Protein AF-A0A1K1UGL9-F1 (afdb_monomer)

InterPro domains:
  IPR016924 Uncharacterised conserved protein UCP029543 [PIRSF029543] (8-131)
  IPR046735 Protein of unknown function DUF6627, PA2779-like [NF033919] (8-128)
  IPR046735 Protein of unknown function DUF6627, PA2779-like [PF20332] (16-130)

Organism: NCBI:txid1122209

Nearest PDB structures (foldseek):
  1gjt-assembly1_A  TM=5.176E-01  e=2.051E+00  Streptococcus sp. 'group G'

Structure (mmCIF, N/CA/C/O backbone):
data_AF-A0A1K1UGL9-F1
#
_entry.id   AF-A0A1K1UGL9-F1
#
loop_
_atom_site.group_PDB
_atom_site.id
_atom_site.type_symbol
_atom_site.label_atom_id
_atom_site.label_alt_id
_atom_site.label_comp_id
_atom_site.label_asym_id
_atom_site.label_entity_id
_atom_site.label_seq_id
_atom_site.pdbx_PDB_ins_code
_atom_site.Cartn_x
_atom_site.Cartn_y
_atom_site.Cartn_z
_atom_site.occupancy
_atom_site.B_iso_or_equiv
_atom_site.auth_seq_id
_atom_site.auth_comp_id
_atom_site.auth_asym_id
_atom_site.auth_atom_id
_atom_site.pdbx_PDB_model_num
ATOM 1 N N . MET A 1 1 ? 20.682 31.013 65.234 1.00 59.19 1 MET A N 1
ATOM 2 C CA . MET A 1 1 ? 19.628 30.012 65.539 1.00 59.19 1 MET A CA 1
ATOM 3 C C . MET A 1 1 ? 18.196 30.450 65.206 1.00 59.19 1 MET A C 1
ATOM 5 O O . MET A 1 1 ? 17.458 29.628 64.687 1.00 59.19 1 MET A O 1
ATOM 9 N N . LYS A 1 2 ? 17.782 31.711 65.427 1.00 56.25 2 LYS A N 1
ATOM 10 C CA . LYS A 1 2 ? 16.382 32.159 65.211 1.00 56.25 2 LYS A CA 1
ATOM 11 C C . LYS A 1 2 ? 15.876 32.061 63.754 1.00 56.25 2 LYS A C 1
ATOM 13 O O . LYS A 1 2 ? 14.703 31.778 63.540 1.00 56.25 2 LYS A O 1
ATOM 18 N N . PHE A 1 3 ? 16.750 32.241 62.758 1.00 62.00 3 PHE A N 1
ATOM 19 C CA . PHE A 1 3 ? 16.395 32.107 61.334 1.00 62.00 3 PHE A CA 1
ATOM 20 C C . PHE A 1 3 ? 16.164 30.653 60.900 1.00 62.00 3 PHE A C 1
ATOM 22 O O . PHE A 1 3 ? 15.214 30.394 60.172 1.00 62.00 3 PHE A O 1
ATOM 29 N N . PHE A 1 4 ? 16.957 29.709 61.417 1.00 71.25 4 PHE A N 1
ATOM 30 C CA . PHE A 1 4 ? 16.815 28.277 61.122 1.00 71.25 4 PHE A CA 1
ATOM 31 C C . PHE A 1 4 ? 15.512 27.699 61.699 1.00 71.25 4 PHE A C 1
ATOM 33 O O . PHE A 1 4 ? 14.856 26.864 61.088 1.00 71.25 4 PHE A O 1
ATOM 40 N N . PHE A 1 5 ? 15.091 28.205 62.863 1.00 71.75 5 PHE A N 1
ATOM 41 C CA . PHE A 1 5 ? 13.820 27.827 63.480 1.00 71.75 5 PHE A CA 1
ATOM 42 C C . PHE A 1 5 ? 12.607 28.356 62.693 1.00 71.75 5 PHE A C 1
ATOM 44 O O . PHE A 1 5 ? 11.612 27.652 62.545 1.00 71.75 5 PHE A O 1
ATOM 51 N N . LYS A 1 6 ? 12.701 29.567 62.117 1.00 72.38 6 LYS A N 1
ATOM 52 C CA . LYS A 1 6 ? 11.641 30.140 61.265 1.00 72.38 6 LYS A CA 1
ATOM 53 C C . LYS A 1 6 ? 11.495 29.416 59.924 1.00 72.38 6 LYS A C 1
ATOM 55 O O . LYS A 1 6 ? 10.369 29.228 59.477 1.00 72.38 6 LYS A O 1
ATOM 60 N N . THR A 1 7 ? 12.595 28.991 59.299 1.00 79.25 7 THR A N 1
ATOM 61 C CA . THR A 1 7 ? 12.538 28.222 58.042 1.00 79.25 7 THR A CA 1
ATOM 62 C C . THR A 1 7 ? 11.991 26.814 58.268 1.00 79.25 7 THR A C 1
ATOM 64 O O . THR A 1 7 ? 11.177 26.351 57.476 1.00 79.25 7 THR A O 1
ATOM 67 N N . LEU A 1 8 ? 12.353 26.169 59.384 1.00 77.56 8 LEU A N 1
ATOM 68 C CA . LEU A 1 8 ? 11.810 24.861 59.762 1.00 77.56 8 LEU A CA 1
ATOM 69 C C . LEU A 1 8 ? 10.297 24.923 60.036 1.00 77.56 8 LEU A C 1
ATOM 71 O O . LEU A 1 8 ? 9.553 24.065 59.568 1.00 77.56 8 LEU A O 1
ATOM 75 N N . ALA A 1 9 ? 9.827 25.968 60.725 1.00 77.81 9 ALA A N 1
ATOM 76 C CA . ALA A 1 9 ? 8.401 26.171 60.982 1.00 77.81 9 ALA A CA 1
ATOM 77 C C . ALA A 1 9 ? 7.597 26.432 59.693 1.00 77.81 9 ALA A C 1
ATOM 79 O O . ALA A 1 9 ? 6.480 25.940 59.553 1.00 77.81 9 ALA A O 1
ATOM 80 N N . PHE A 1 10 ? 8.170 27.161 58.729 1.00 79.94 10 PHE A N 1
ATOM 81 C CA . PHE A 1 10 ? 7.515 27.435 57.447 1.00 79.94 10 PHE A CA 1
ATOM 82 C C . PHE A 1 10 ? 7.375 26.173 56.578 1.00 79.94 10 PHE A C 1
ATOM 84 O O . PHE A 1 10 ? 6.322 25.944 55.986 1.00 79.94 10 PHE A O 1
ATOM 91 N N . VAL A 1 11 ? 8.398 25.311 56.557 1.00 80.50 11 VAL A N 1
ATOM 92 C CA . VAL A 1 11 ? 8.341 24.013 55.858 1.00 80.50 11 VAL A CA 1
ATOM 93 C C . VAL A 1 11 ? 7.306 23.082 56.499 1.00 80.50 11 VAL A C 1
ATOM 95 O O . VAL A 1 11 ? 6.548 22.431 55.784 1.00 80.50 11 VAL A O 1
ATOM 98 N N . LEU A 1 12 ? 7.214 23.066 57.834 1.00 76.56 12 LEU A N 1
ATOM 99 C CA . LEU A 1 12 ? 6.255 22.226 58.560 1.00 76.56 12 LEU A CA 1
ATOM 100 C C . LEU A 1 12 ? 4.791 22.621 58.285 1.00 76.56 12 LEU A C 1
ATOM 102 O O . LEU A 1 12 ? 3.931 21.753 58.174 1.00 76.56 12 LEU A O 1
ATOM 106 N N . ILE A 1 13 ? 4.511 23.917 58.128 1.00 78.00 13 ILE A N 1
ATOM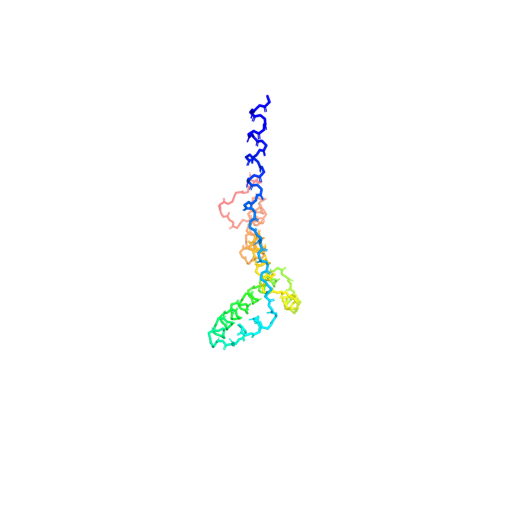 107 C CA . ILE A 1 13 ? 3.166 24.424 57.804 1.00 78.00 13 ILE A CA 1
ATOM 108 C C . ILE A 1 13 ? 2.783 24.114 56.348 1.00 78.00 13 ILE A C 1
ATOM 110 O O . ILE A 1 13 ? 1.627 23.798 56.076 1.00 78.00 13 ILE A O 1
ATOM 114 N N . SER A 1 14 ? 3.750 24.134 55.424 1.00 72.69 14 SER A N 1
ATOM 115 C CA . SER A 1 14 ? 3.531 23.785 54.011 1.00 72.69 14 SER A CA 1
ATOM 116 C C . SER A 1 14 ? 3.116 22.317 53.824 1.00 72.69 14 SER A C 1
ATOM 118 O O . SER A 1 14 ? 2.248 22.011 53.008 1.00 72.69 14 SER A O 1
ATOM 120 N N . LEU A 1 15 ? 3.657 21.405 54.642 1.00 69.88 15 LEU A N 1
ATOM 121 C CA . LEU A 1 15 ? 3.281 19.985 54.609 1.00 69.88 15 LEU A CA 1
ATOM 122 C C . LEU A 1 15 ? 1.844 19.713 55.089 1.00 69.88 15 LEU A C 1
ATOM 124 O O . LEU A 1 15 ? 1.281 18.678 54.742 1.00 69.88 15 LEU A O 1
ATOM 128 N N . LEU A 1 16 ? 1.230 20.627 55.850 1.00 68.44 16 LEU A N 1
ATOM 129 C CA . LEU A 1 16 ? -0.129 20.449 56.375 1.00 68.44 16 LEU A CA 1
ATOM 130 C C . LEU A 1 16 ? -1.232 20.764 55.343 1.00 68.44 16 LEU A C 1
ATOM 132 O O . LEU A 1 16 ? -2.407 20.538 55.617 1.00 68.44 16 LEU A O 1
ATOM 136 N N . MET A 1 17 ? -0.866 21.292 54.169 1.00 68.06 17 MET A N 1
ATOM 137 C CA . MET A 1 17 ? -1.791 21.660 53.086 1.00 68.06 17 MET A CA 1
ATOM 138 C C . MET A 1 17 ? -1.953 20.560 52.0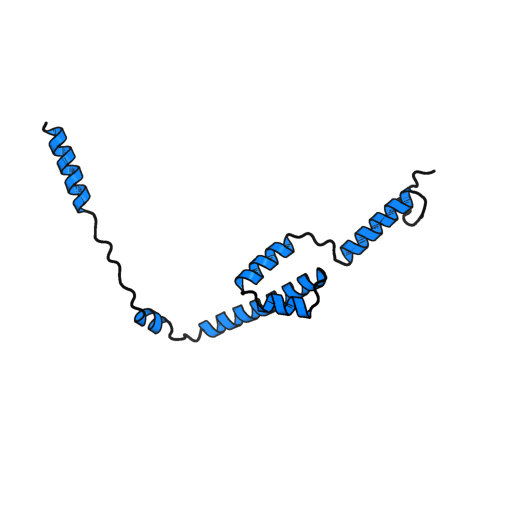21 1.00 68.06 17 MET A C 1
ATOM 140 O O . MET A 1 17 ? -2.556 20.797 50.973 1.00 68.06 17 MET A O 1
ATOM 144 N N . LEU A 1 18 ? -1.438 19.347 52.256 1.00 66.56 18 LEU A N 1
ATOM 145 C CA . LEU A 1 18 ? -1.727 18.206 51.388 1.00 66.56 18 LEU A CA 1
ATOM 146 C C . LEU A 1 18 ? -3.137 17.689 51.702 1.00 66.56 18 LEU A C 1
ATOM 148 O O . LEU A 1 18 ? -3.364 16.979 52.678 1.00 66.56 18 LEU A O 1
ATOM 152 N N . SER A 1 19 ? -4.096 18.078 50.864 1.00 62.97 19 SER A N 1
ATOM 153 C CA . SER A 1 19 ? -5.461 17.546 50.907 1.00 62.97 19 SER A CA 1
ATOM 154 C C . SER A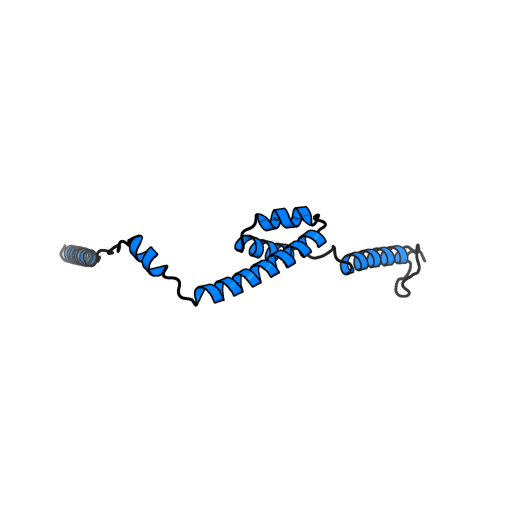 1 19 ? -5.457 16.048 50.565 1.00 62.97 19 SER A C 1
ATOM 156 O O . SER A 1 19 ? -4.717 15.643 49.664 1.00 62.97 19 SER A O 1
ATOM 158 N N . PRO A 1 20 ? -6.278 15.207 51.222 1.00 65.44 20 PRO A N 1
ATOM 159 C CA . PRO A 1 20 ? -6.405 13.810 50.828 1.00 65.44 20 PRO A CA 1
ATOM 160 C C . PRO A 1 20 ? -7.043 13.730 49.435 1.00 65.44 20 PRO A C 1
ATOM 162 O O . PRO A 1 20 ? -8.154 14.221 49.229 1.00 65.44 20 PRO A O 1
ATOM 165 N N . LEU A 1 21 ? -6.357 13.097 48.476 1.00 56.34 21 LEU A N 1
ATOM 166 C CA . LEU A 1 21 ? -6.994 12.650 47.238 1.00 56.34 21 LEU A CA 1
ATOM 167 C C . LEU A 1 21 ? -8.057 11.614 47.613 1.00 56.34 21 LEU A C 1
ATOM 169 O O . LEU A 1 21 ? -7.743 10.476 47.958 1.00 56.34 21 LEU A O 1
ATOM 173 N N . GLN A 1 22 ? -9.322 12.019 47.572 1.00 53.41 22 GLN A N 1
ATOM 174 C CA . GLN A 1 22 ? -10.444 11.102 47.710 1.00 53.41 22 GLN A CA 1
ATOM 175 C C . GLN A 1 22 ? -10.536 10.285 46.420 1.00 53.41 22 GLN A C 1
ATOM 177 O O . GLN A 1 22 ? -11.028 10.763 45.400 1.00 53.41 22 GLN A O 1
ATOM 182 N N . ALA A 1 23 ? -10.036 9.051 46.455 1.00 49.81 23 ALA A N 1
ATOM 183 C CA . ALA A 1 23 ? -10.337 8.067 45.429 1.00 49.81 23 ALA A CA 1
ATOM 184 C C . ALA A 1 23 ? -11.816 7.693 45.574 1.00 49.81 23 ALA A C 1
ATOM 186 O O . ALA A 1 23 ? -12.193 6.906 46.443 1.00 49.81 23 ALA A O 1
ATOM 187 N N . THR A 1 24 ? -12.668 8.321 44.766 1.00 56.62 24 THR A N 1
ATOM 188 C CA . THR A 1 24 ? -14.062 7.900 44.651 1.00 56.62 24 THR A CA 1
ATOM 189 C C . THR A 1 24 ? -14.063 6.483 44.081 1.00 56.62 24 THR A C 1
ATOM 191 O O . THR A 1 24 ? -13.441 6.218 43.050 1.00 56.62 24 THR A O 1
ATOM 194 N N . MET A 1 25 ? -14.698 5.542 44.776 1.00 61.84 25 MET A N 1
ATOM 195 C CA . MET A 1 25 ? -14.906 4.206 44.233 1.00 61.84 25 MET A CA 1
ATOM 196 C C . MET A 1 25 ? -16.072 4.287 43.256 1.00 61.84 25 MET A C 1
ATOM 198 O O . MET A 1 25 ? -17.221 4.405 43.670 1.00 61.84 25 MET A O 1
ATOM 202 N N . ILE A 1 26 ? -15.773 4.231 41.960 1.00 58.72 26 ILE A N 1
ATOM 203 C CA . ILE A 1 26 ? -16.789 3.933 40.953 1.00 58.72 26 ILE A CA 1
ATOM 204 C C . ILE A 1 26 ? -17.217 2.482 41.176 1.00 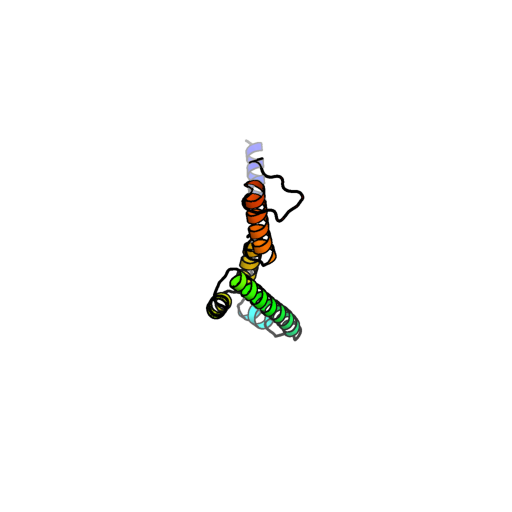58.72 26 ILE A C 1
ATOM 206 O O . ILE A 1 26 ? -16.442 1.544 40.985 1.00 58.72 26 ILE A O 1
ATOM 210 N N . SER A 1 27 ? -18.448 2.304 41.654 1.00 57.56 27 SER A N 1
ATOM 211 C CA . SER A 1 27 ? -19.064 0.985 41.741 1.00 57.56 27 SER A CA 1
ATOM 212 C C . SER A 1 27 ? -19.382 0.507 40.324 1.00 57.56 27 SER A C 1
ATOM 214 O O . SER A 1 27 ? -19.927 1.270 39.526 1.00 57.56 27 SER A O 1
ATOM 216 N N . ASN A 1 28 ? -19.118 -0.767 40.011 1.00 62.38 28 ASN A N 1
ATOM 217 C CA . ASN A 1 28 ? -19.546 -1.392 38.748 1.00 62.38 28 ASN A CA 1
ATOM 218 C C . ASN A 1 28 ? -21.054 -1.204 38.478 1.00 62.38 28 ASN A C 1
ATOM 220 O O . ASN A 1 28 ? -21.486 -1.228 37.330 1.00 62.38 28 ASN A O 1
ATOM 224 N N . GLN A 1 29 ? -21.851 -0.968 39.527 1.00 60.12 29 GLN A N 1
ATOM 225 C CA . GLN A 1 29 ? -23.280 -0.678 39.411 1.00 60.12 29 GLN A CA 1
ATOM 226 C C . GLN A 1 29 ? -23.566 0.663 38.716 1.00 60.12 29 GLN A C 1
ATOM 228 O O . GLN A 1 29 ? -24.501 0.742 37.928 1.00 60.12 29 GLN A O 1
ATOM 233 N N . GLN A 1 30 ? -22.722 1.681 38.919 1.00 57.22 30 GLN A N 1
ATOM 234 C CA . GLN A 1 30 ? -22.857 2.980 38.246 1.00 57.22 30 GLN A CA 1
ATOM 235 C C . GLN A 1 30 ? -22.428 2.909 36.773 1.00 57.22 30 GLN A C 1
ATOM 237 O O . GLN A 1 30 ? -22.967 3.636 35.942 1.00 57.22 30 GLN A O 1
ATOM 242 N N . LEU A 1 31 ? -21.516 1.989 36.425 1.00 56.00 31 LEU A N 1
ATOM 243 C CA . LEU A 1 31 ? -21.203 1.681 35.025 1.00 56.00 31 LEU A CA 1
ATOM 244 C C . LEU A 1 31 ? -22.401 1.040 34.308 1.00 56.00 31 LEU A C 1
ATOM 246 O O . LEU A 1 31 ? -22.645 1.340 33.143 1.00 56.00 31 LEU A O 1
ATOM 250 N N . LEU A 1 32 ? -23.156 0.185 35.004 1.00 56.22 32 LEU A N 1
ATOM 251 C CA . LEU A 1 32 ? -24.315 -0.514 34.445 1.00 56.22 32 LEU A CA 1
ATOM 252 C C . LEU A 1 32 ? -25.515 0.419 34.207 1.00 56.22 32 LEU A C 1
ATOM 254 O O . LEU A 1 32 ? -26.236 0.252 33.227 1.00 56.22 32 LEU A O 1
ATOM 258 N N . GLU A 1 33 ? -25.716 1.435 35.049 1.00 55.34 33 GLU A N 1
ATOM 259 C CA . GLU A 1 33 ? -26.781 2.437 34.850 1.00 55.34 33 GLU A CA 1
ATOM 260 C C . GLU A 1 33 ? -26.469 3.418 33.705 1.00 55.34 33 GLU A C 1
ATOM 262 O O . GLU A 1 33 ? -27.381 3.891 33.027 1.00 55.34 33 GLU A O 1
ATOM 267 N N . GLN A 1 34 ? -25.190 3.650 33.389 1.00 53.56 34 GLN A N 1
ATOM 268 C CA . GLN A 1 34 ? -24.783 4.368 32.171 1.00 53.56 34 GLN A CA 1
ATOM 269 C C . GLN A 1 34 ? -24.923 3.538 30.883 1.00 53.56 34 GLN A C 1
ATOM 271 O O . GLN A 1 34 ? -24.797 4.090 29.789 1.00 53.56 34 GLN A O 1
ATOM 276 N N . GLN A 1 35 ? -25.218 2.238 30.987 1.00 51.75 35 GLN A N 1
ATOM 277 C CA . GLN A 1 35 ? -25.498 1.361 29.847 1.00 51.75 35 GLN A CA 1
ATOM 278 C C . GLN A 1 35 ? -26.983 1.312 29.469 1.00 51.75 35 GLN A C 1
ATOM 280 O O . GLN A 1 35 ? -27.367 0.471 28.657 1.00 51.75 35 GLN A O 1
ATOM 285 N N . GLN A 1 36 ? -27.834 2.203 29.996 1.00 49.28 36 GLN A N 1
ATOM 286 C CA . GLN A 1 36 ? -29.182 2.346 29.453 1.00 49.28 36 GLN A CA 1
ATOM 287 C C . GLN A 1 36 ? -29.069 2.802 27.980 1.00 49.28 36 GLN A C 1
ATOM 289 O O . GLN A 1 36 ? -28.581 3.907 27.714 1.00 49.28 36 GLN A O 1
ATOM 294 N N . PRO A 1 37 ? -29.476 1.966 27.004 1.00 49.06 37 PRO A N 1
ATOM 295 C CA . PRO A 1 37 ? -29.235 2.211 25.592 1.00 49.06 37 PRO A CA 1
ATOM 296 C C . PRO A 1 37 ? -30.115 3.370 25.138 1.00 49.06 37 PRO A C 1
ATOM 298 O O . PRO A 1 37 ? -31.292 3.227 24.811 1.00 49.06 37 PRO A O 1
ATOM 301 N N . SER A 1 38 ? -29.530 4.559 25.125 1.00 47.12 38 SER A N 1
ATOM 302 C CA . SER A 1 38 ? -30.106 5.698 24.437 1.00 47.12 38 SER A CA 1
ATOM 303 C C . SER A 1 38 ? -30.138 5.351 22.948 1.00 47.12 38 SER A C 1
ATOM 305 O O . SER A 1 38 ? -29.086 5.131 22.355 1.00 47.12 38 SER A O 1
ATOM 307 N N . ASN A 1 39 ? -31.323 5.347 22.328 1.00 52.56 39 ASN A N 1
ATOM 308 C CA . ASN A 1 39 ? -31.585 5.123 20.889 1.00 52.56 39 ASN A CA 1
ATOM 309 C C . ASN A 1 39 ? -30.697 5.928 19.900 1.00 52.56 39 ASN A C 1
ATOM 311 O O . ASN A 1 39 ? -30.801 5.755 18.690 1.00 52.56 39 ASN A O 1
ATOM 315 N N . LYS A 1 40 ? -29.809 6.806 20.383 1.00 49.06 40 LYS A N 1
ATOM 316 C CA . LYS A 1 40 ? -28.760 7.473 19.602 1.00 49.06 40 LYS A CA 1
ATOM 317 C C . LYS A 1 40 ? -27.537 6.586 19.331 1.00 49.06 40 LYS A C 1
ATOM 319 O O . LYS A 1 40 ? -26.893 6.785 18.308 1.00 49.06 40 LYS A O 1
ATOM 324 N N . GLN A 1 41 ? -27.229 5.593 20.172 1.00 49.28 41 GLN A N 1
ATOM 325 C CA . GLN A 1 41 ? -26.067 4.715 19.960 1.00 49.28 41 GLN A CA 1
ATOM 326 C C . GLN A 1 41 ? -26.218 3.847 18.702 1.00 49.28 41 GLN A C 1
ATOM 328 O O . GLN A 1 41 ? -25.229 3.615 18.012 1.00 49.28 41 GLN A O 1
ATOM 333 N N . SER A 1 42 ? -27.441 3.411 18.377 1.00 49.38 42 SER A N 1
ATOM 334 C CA . SER A 1 42 ? -27.740 2.547 17.224 1.00 49.38 42 SER A CA 1
ATOM 335 C C . SER A 1 42 ? -27.479 3.229 15.879 1.00 49.38 42 SER A C 1
ATOM 337 O O . SER A 1 42 ? -27.035 2.579 14.939 1.00 49.38 42 SER A O 1
ATOM 339 N N . ALA A 1 43 ? -27.694 4.546 15.787 1.00 51.72 43 ALA A N 1
ATOM 340 C CA . ALA A 1 43 ? -27.388 5.304 14.574 1.00 51.72 43 ALA A CA 1
ATOM 341 C C . ALA A 1 43 ? -25.871 5.466 14.370 1.00 51.72 43 ALA A C 1
ATOM 343 O O . ALA A 1 43 ? -25.387 5.296 13.253 1.00 51.72 43 ALA A O 1
ATOM 344 N N . LEU A 1 44 ? -25.112 5.720 15.447 1.00 50.53 44 LEU A N 1
ATOM 345 C CA . LEU A 1 44 ? -23.651 5.812 15.364 1.00 50.53 44 LEU A CA 1
ATOM 346 C C . LEU A 1 44 ? -23.005 4.445 15.085 1.00 50.53 44 LEU A C 1
ATOM 348 O O . LEU A 1 44 ? -22.134 4.353 14.226 1.00 50.53 44 LEU A O 1
ATOM 352 N N . THR A 1 45 ? -23.466 3.369 15.731 1.00 51.88 45 THR A N 1
ATOM 353 C CA . THR A 1 45 ? -22.956 2.010 15.455 1.00 51.88 45 THR A CA 1
ATOM 354 C C . THR A 1 45 ? -23.296 1.531 14.046 1.00 51.88 45 THR A C 1
ATOM 356 O O . THR A 1 45 ? -22.456 0.878 13.431 1.00 51.88 45 THR A O 1
ATOM 359 N N . ALA A 1 46 ? -24.455 1.896 13.488 1.00 54.03 46 ALA A N 1
ATOM 360 C CA . ALA A 1 46 ? -24.779 1.614 12.087 1.00 54.03 46 ALA A CA 1
ATOM 361 C C . ALA A 1 46 ? -23.846 2.358 11.111 1.00 54.03 46 ALA A C 1
ATOM 363 O O . ALA A 1 46 ? -23.353 1.758 10.159 1.00 54.03 46 ALA A O 1
ATOM 364 N N . SER A 1 47 ? -23.532 3.636 11.367 1.00 54.19 47 SER A N 1
ATOM 365 C CA . SER A 1 47 ? -22.578 4.379 10.527 1.00 54.19 47 SER A CA 1
ATOM 366 C C . SER A 1 47 ? -21.145 3.848 10.634 1.00 54.19 47 SER A C 1
ATOM 368 O O . SER A 1 47 ? -20.447 3.754 9.627 1.00 54.19 47 SER A O 1
ATOM 370 N N . THR A 1 48 ? -20.708 3.438 11.830 1.00 56.78 48 THR A N 1
ATOM 371 C CA . THR A 1 48 ? -19.369 2.868 12.019 1.00 56.78 48 THR A CA 1
ATOM 372 C C . THR A 1 48 ? -19.268 1.481 11.382 1.00 56.78 48 THR A C 1
ATOM 374 O O . THR A 1 48 ? -18.295 1.204 10.693 1.00 56.78 48 THR A O 1
ATOM 377 N N . THR A 1 49 ? -20.279 0.620 11.512 1.00 59.25 49 THR A N 1
ATOM 378 C CA . THR A 1 49 ? -20.268 -0.718 10.882 1.00 59.25 49 THR A CA 1
ATOM 379 C C . THR A 1 49 ? -20.342 -0.669 9.355 1.00 59.25 49 THR A C 1
ATOM 381 O O . THR A 1 49 ? -19.654 -1.454 8.697 1.00 59.25 49 THR A O 1
ATOM 384 N N . ALA A 1 50 ? -21.083 0.287 8.784 1.00 61.53 50 ALA A N 1
ATOM 385 C CA . ALA A 1 50 ? -21.059 0.550 7.344 1.00 61.53 50 ALA A CA 1
ATOM 386 C C . ALA A 1 50 ? -19.643 0.923 6.872 1.00 61.53 50 ALA A C 1
ATOM 388 O O . ALA A 1 50 ? -19.119 0.301 5.950 1.00 61.53 50 ALA A O 1
ATOM 389 N N . SER A 1 51 ? -18.977 1.842 7.585 1.00 68.50 51 SER A N 1
ATOM 390 C CA . SER A 1 51 ? -17.604 2.247 7.252 1.00 68.50 51 SER A CA 1
ATOM 391 C C . SER A 1 51 ? -16.586 1.108 7.391 1.00 68.50 51 SER A C 1
ATOM 393 O O . SER A 1 51 ? -15.641 1.025 6.616 1.00 68.50 51 SER A O 1
ATOM 395 N N . LEU A 1 52 ? -16.779 0.186 8.339 1.00 72.00 52 LEU A N 1
ATOM 396 C CA . LEU A 1 52 ? -15.881 -0.960 8.502 1.00 72.00 52 LEU A CA 1
ATOM 397 C C . LEU A 1 52 ? -16.023 -1.978 7.376 1.00 72.00 52 LEU A C 1
ATOM 399 O O . LEU A 1 52 ? -15.015 -2.507 6.916 1.00 72.00 52 LEU A O 1
ATOM 403 N N . THR A 1 53 ? -17.248 -2.214 6.909 1.00 77.75 53 THR A N 1
ATOM 404 C CA . THR A 1 53 ? -17.502 -3.140 5.798 1.00 77.75 53 THR A CA 1
ATOM 405 C C . THR A 1 53 ? -16.851 -2.627 4.513 1.00 77.75 53 THR A C 1
ATOM 407 O O . THR A 1 53 ? -16.160 -3.378 3.828 1.00 77.75 53 THR A O 1
ATOM 410 N N . GLU A 1 54 ? -16.990 -1.329 4.226 1.00 80.06 54 GLU A N 1
ATOM 411 C CA . GLU A 1 54 ? -16.336 -0.692 3.076 1.00 80.06 54 GLU A CA 1
ATOM 412 C C . GLU A 1 54 ? -14.807 -0.814 3.154 1.00 80.06 54 GLU A C 1
ATOM 414 O O . GLU A 1 54 ? -14.167 -1.210 2.181 1.00 80.06 54 GLU A O 1
ATOM 419 N N . ARG A 1 55 ? -14.214 -0.570 4.331 1.00 79.19 55 ARG A N 1
ATOM 420 C CA . ARG A 1 55 ? -12.760 -0.694 4.534 1.00 79.19 55 ARG A CA 1
ATOM 421 C C . ARG A 1 55 ? -12.250 -2.126 4.398 1.00 79.19 55 ARG A C 1
ATOM 423 O O . ARG A 1 55 ? -11.202 -2.344 3.795 1.00 79.19 55 ARG A O 1
ATOM 430 N N . GLN A 1 56 ? -12.993 -3.113 4.900 1.00 83.25 56 GLN A N 1
ATOM 431 C CA . GLN A 1 56 ? -12.671 -4.530 4.699 1.00 83.25 56 GLN A CA 1
ATOM 432 C C . GLN A 1 56 ? -12.654 -4.897 3.212 1.00 83.25 56 GLN A C 1
ATOM 434 O O . GLN A 1 56 ? -11.763 -5.616 2.759 1.00 83.25 56 GLN A O 1
ATOM 439 N N . GLN A 1 57 ? -13.610 -4.372 2.445 1.00 83.19 57 GLN A N 1
ATOM 440 C CA . GLN A 1 57 ? -13.730 -4.636 1.016 1.00 83.19 57 GLN A CA 1
ATOM 441 C C . GLN A 1 57 ? -12.586 -3.985 0.220 1.00 83.19 57 GLN A C 1
ATOM 443 O O . GLN A 1 57 ? -11.994 -4.632 -0.646 1.00 83.19 57 GLN A O 1
ATOM 448 N N . THR A 1 58 ? -12.208 -2.751 0.566 1.00 81.69 58 THR A N 1
ATOM 449 C CA . THR A 1 58 ? -11.039 -2.064 -0.008 1.00 81.69 58 THR A CA 1
ATOM 450 C C . THR A 1 58 ? -9.740 -2.816 0.289 1.00 81.69 58 THR A C 1
ATOM 452 O O . THR A 1 58 ? -8.966 -3.091 -0.630 1.00 81.69 58 THR A O 1
ATOM 455 N N . LEU A 1 59 ? -9.519 -3.244 1.538 1.00 82.94 59 LEU A N 1
ATOM 456 C CA . LEU A 1 59 ? -8.344 -4.045 1.898 1.00 82.94 59 LEU A CA 1
ATOM 457 C C . LEU A 1 59 ? -8.296 -5.384 1.163 1.00 82.94 59 LEU A C 1
ATOM 459 O O . LEU A 1 59 ? -7.225 -5.817 0.739 1.00 82.94 59 LEU A O 1
ATOM 463 N N . GLN A 1 60 ? -9.439 -6.050 0.983 1.00 85.12 60 GLN A N 1
ATOM 464 C CA . GLN A 1 60 ? -9.495 -7.300 0.227 1.00 85.12 60 GLN A CA 1
ATOM 465 C C . GLN A 1 60 ? -9.016 -7.084 -1.212 1.00 85.12 60 GLN A C 1
ATOM 467 O O . GLN A 1 60 ? -8.209 -7.864 -1.716 1.00 85.12 60 GLN A O 1
ATOM 472 N N . GLN A 1 61 ? -9.463 -6.004 -1.857 1.00 84.06 61 GLN A N 1
ATOM 473 C CA . GLN A 1 61 ? -9.038 -5.652 -3.212 1.00 84.06 61 GLN A CA 1
ATOM 474 C C . GLN A 1 61 ? -7.542 -5.332 -3.284 1.00 84.06 61 GLN A C 1
ATOM 476 O O . GLN A 1 61 ? -6.874 -5.779 -4.218 1.00 84.06 61 GLN A O 1
ATOM 481 N N . GLN A 1 62 ? -7.003 -4.620 -2.290 1.00 81.31 62 GLN A N 1
ATOM 482 C CA . GLN A 1 62 ? -5.567 -4.347 -2.193 1.00 81.31 62 GLN A CA 1
ATOM 483 C C . GLN A 1 62 ? -4.750 -5.635 -2.002 1.00 81.31 62 GLN A C 1
ATOM 485 O O . GLN A 1 62 ? -3.745 -5.842 -2.670 1.00 81.31 62 GLN A O 1
ATOM 490 N N . LEU A 1 63 ? -5.190 -6.564 -1.151 1.00 82.69 63 LEU A N 1
ATOM 491 C CA . LEU A 1 63 ? -4.491 -7.843 -0.978 1.00 82.69 63 LEU A CA 1
ATOM 492 C C . LEU A 1 63 ? -4.540 -8.704 -2.249 1.00 82.69 63 LEU A C 1
ATOM 494 O O . LEU A 1 63 ? -3.546 -9.337 -2.607 1.00 82.69 63 LEU A O 1
ATOM 498 N N . VAL A 1 64 ? -5.668 -8.704 -2.963 1.00 85.75 64 VAL A N 1
ATOM 499 C CA . VAL A 1 64 ? -5.799 -9.412 -4.245 1.00 85.75 64 VAL A CA 1
ATOM 500 C C . VAL A 1 64 ? -4.909 -8.784 -5.323 1.00 85.75 64 VAL A C 1
ATOM 502 O O . VAL A 1 64 ? -4.288 -9.518 -6.092 1.00 85.75 64 VAL A O 1
ATOM 505 N N . SER A 1 65 ? -4.773 -7.454 -5.361 1.00 79.88 65 SER A N 1
ATOM 506 C CA . SER A 1 65 ? -3.869 -6.771 -6.302 1.00 79.88 65 SER A CA 1
ATOM 507 C C . SER A 1 65 ? -2.385 -7.023 -6.004 1.00 79.88 65 SER A C 1
ATOM 509 O O . SER A 1 65 ? -1.544 -6.929 -6.901 1.00 79.88 65 SER A O 1
ATOM 511 N N . LEU A 1 66 ? -2.066 -7.419 -4.770 1.00 80.31 66 LEU A N 1
ATOM 512 C CA . LEU A 1 66 ? -0.755 -7.927 -4.359 1.00 80.31 66 LEU A CA 1
ATOM 513 C C . LEU A 1 66 ? -0.575 -9.4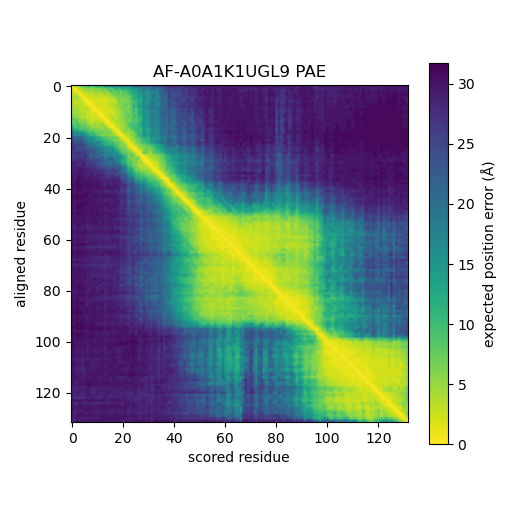34 -4.633 1.00 80.31 66 LEU A C 1
ATOM 515 O O . LEU A 1 66 ? 0.467 -10.000 -4.304 1.00 80.31 66 LEU A O 1
ATOM 519 N N . GLY A 1 67 ? -1.563 -10.094 -5.249 1.00 80.50 67 GLY A N 1
ATOM 520 C CA . GLY A 1 67 ? -1.499 -11.500 -5.658 1.00 80.50 67 GLY A CA 1
ATOM 521 C C . GLY A 1 67 ? -1.968 -12.506 -4.601 1.00 80.50 67 GLY A C 1
ATOM 522 O O . GLY A 1 67 ? -1.757 -13.708 -4.767 1.00 80.50 67 GLY A O 1
ATOM 523 N N . VAL A 1 68 ? -2.605 -12.057 -3.514 1.00 87.00 68 VAL A N 1
ATOM 524 C CA . VAL A 1 68 ? -3.187 -12.955 -2.505 1.00 87.00 68 VAL A CA 1
ATOM 525 C C . VAL A 1 68 ? -4.496 -13.549 -3.036 1.00 87.00 68 VAL A C 1
ATOM 527 O O . VAL A 1 68 ? -5.358 -12.831 -3.539 1.00 87.00 68 VAL A O 1
ATOM 530 N N . ALA A 1 69 ? -4.678 -14.867 -2.904 1.00 89.56 69 ALA A N 1
ATOM 531 C CA . ALA A 1 69 ? -5.932 -15.521 -3.277 1.00 89.56 69 ALA A CA 1
ATOM 532 C C . ALA A 1 69 ? -7.118 -14.935 -2.478 1.00 89.56 69 ALA A C 1
ATOM 534 O O . ALA A 1 69 ? -6.997 -14.754 -1.262 1.00 89.56 69 ALA A O 1
ATOM 535 N N . PRO A 1 70 ? -8.281 -14.689 -3.108 1.00 84.69 70 PRO A N 1
ATOM 536 C CA . PRO A 1 70 ? -9.395 -13.979 -2.478 1.00 84.69 70 PRO A CA 1
ATOM 537 C C . PRO A 1 70 ? -9.932 -14.694 -1.232 1.00 84.69 70 PRO A C 1
ATOM 539 O O . PRO A 1 70 ? -10.237 -14.032 -0.242 1.00 84.69 70 PRO A O 1
ATOM 542 N N . GLN A 1 71 ? -9.958 -16.035 -1.236 1.00 88.75 71 GLN A N 1
ATOM 543 C CA . GLN A 1 71 ? -10.401 -16.817 -0.074 1.00 88.75 71 GLN A CA 1
ATOM 544 C C . GLN A 1 71 ? -9.460 -16.642 1.128 1.00 88.75 71 GLN A C 1
ATOM 546 O O . GLN A 1 71 ? -9.900 -16.563 2.271 1.00 88.75 71 GLN A O 1
ATOM 551 N N . LEU A 1 72 ? -8.154 -16.541 0.868 1.00 87.31 72 LEU A N 1
ATOM 552 C CA . LEU A 1 72 ? -7.145 -16.355 1.909 1.00 87.31 72 LEU A CA 1
ATOM 553 C C . LEU A 1 72 ? -7.134 -14.912 2.434 1.00 87.31 72 LEU A C 1
ATOM 555 O O . LEU A 1 72 ? -6.895 -14.691 3.619 1.00 87.31 72 LEU A O 1
ATOM 559 N N . ALA A 1 73 ? -7.385 -13.931 1.563 1.00 86.44 73 ALA A N 1
ATOM 560 C CA . ALA A 1 73 ? -7.502 -12.528 1.952 1.00 86.44 73 ALA A CA 1
ATOM 561 C C . ALA A 1 73 ? -8.691 -12.313 2.902 1.00 86.44 73 ALA A C 1
ATOM 563 O O . ALA A 1 73 ? -8.534 -11.674 3.940 1.00 86.44 73 ALA A O 1
ATOM 564 N N . GLU A 1 74 ? -9.845 -12.906 2.589 1.00 87.06 74 GLU A N 1
ATOM 565 C CA . GLU A 1 74 ? -11.042 -12.842 3.431 1.00 87.06 74 GLU A CA 1
ATOM 566 C C . GLU A 1 74 ? -10.810 -13.478 4.809 1.00 87.06 74 GLU A C 1
ATOM 568 O O . GLU A 1 74 ? -11.106 -12.858 5.830 1.00 87.06 74 GLU A O 1
ATOM 573 N N . GLU A 1 75 ? -10.185 -14.662 4.862 1.00 88.69 75 GLU A N 1
ATOM 574 C CA . GLU A 1 75 ? -9.858 -15.313 6.136 1.00 88.69 75 GLU A CA 1
ATOM 575 C C . GLU A 1 75 ? -8.938 -14.435 6.999 1.00 88.69 75 GLU A C 1
ATOM 577 O O . GLU A 1 75 ? -9.155 -14.303 8.206 1.00 88.69 75 GLU A O 1
ATOM 582 N N . ARG A 1 76 ? -7.938 -13.778 6.399 1.00 84.44 76 ARG A N 1
ATOM 583 C CA . ARG A 1 76 ? -7.043 -12.880 7.141 1.00 84.44 76 ARG A CA 1
ATOM 584 C C . ARG A 1 76 ? -7.763 -11.641 7.651 1.00 84.44 76 ARG A C 1
ATOM 586 O O . ARG A 1 76 ? -7.603 -11.315 8.821 1.00 84.44 76 ARG A O 1
ATOM 593 N N . ILE A 1 77 ? -8.571 -10.992 6.816 1.00 85.88 77 ILE A N 1
ATOM 594 C CA . ILE A 1 77 ? -9.328 -9.795 7.205 1.00 85.88 77 ILE A CA 1
ATOM 595 C C . ILE A 1 77 ? -10.347 -10.127 8.300 1.00 85.88 77 ILE A C 1
ATOM 597 O O . ILE A 1 77 ? -10.506 -9.346 9.234 1.00 85.88 77 ILE A O 1
ATOM 601 N N . SER A 1 78 ? -10.972 -11.308 8.251 1.00 85.50 78 SER A N 1
ATOM 602 C CA . SER A 1 78 ? -11.927 -11.757 9.276 1.00 85.50 78 SER A CA 1
ATOM 603 C C . SER A 1 78 ? -11.310 -11.929 10.670 1.00 85.50 78 SER A C 1
ATOM 605 O O . SER A 1 78 ? -12.023 -11.907 11.672 1.00 85.50 78 SER A O 1
ATOM 607 N N . ARG A 1 79 ? -9.982 -12.093 10.740 1.00 87.06 79 ARG A N 1
ATOM 608 C CA . ARG A 1 79 ? -9.222 -12.202 11.991 1.00 87.06 79 ARG A CA 1
ATOM 609 C C . ARG A 1 79 ? -8.743 -10.856 12.527 1.00 87.06 79 ARG A C 1
ATOM 611 O O . ARG A 1 79 ? -8.249 -10.824 13.649 1.00 87.06 79 ARG A O 1
ATOM 618 N N . LEU A 1 80 ? -8.853 -9.786 11.740 1.00 85.19 80 LEU A N 1
ATOM 619 C CA . LEU A 1 80 ? -8.402 -8.454 12.126 1.00 85.19 80 LEU A CA 1
ATOM 620 C C . LEU A 1 80 ? -9.529 -7.672 12.792 1.00 85.19 80 LEU A C 1
ATOM 622 O O . LEU A 1 80 ? -10.690 -7.702 12.378 1.00 85.19 80 LEU A O 1
ATOM 626 N N . THR A 1 81 ? -9.155 -6.922 13.817 1.00 85.44 81 THR A N 1
ATOM 627 C CA . THR A 1 81 ? -10.029 -5.940 14.445 1.00 85.44 81 THR A CA 1
ATOM 628 C C . THR A 1 81 ? -10.160 -4.683 13.571 1.00 85.44 81 THR A C 1
AT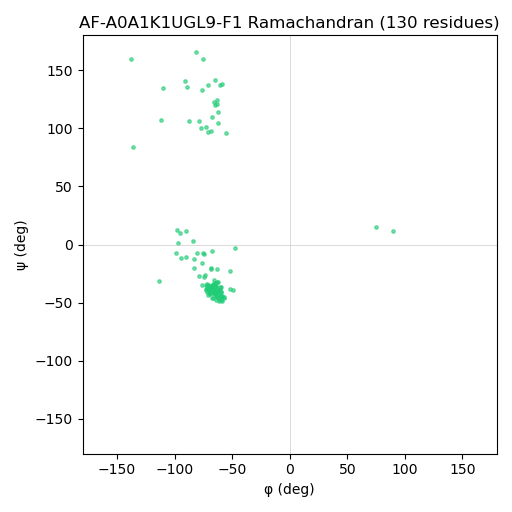OM 630 O O . THR A 1 81 ? -9.302 -4.404 12.728 1.00 85.44 81 THR A O 1
ATOM 633 N N . PRO A 1 82 ? -11.217 -3.880 13.781 1.00 79.00 82 PRO A N 1
ATOM 634 C CA . PRO A 1 82 ? -11.420 -2.602 13.091 1.00 79.00 82 PRO A CA 1
ATOM 635 C C . PRO A 1 82 ? -10.203 -1.663 13.094 1.00 79.00 82 PRO A C 1
ATOM 637 O O . PRO A 1 82 ? -9.918 -1.004 12.097 1.00 79.00 82 PRO A O 1
ATOM 640 N N . GLU A 1 83 ? -9.482 -1.618 14.213 1.00 80.06 83 GLU A N 1
ATOM 641 C CA . GLU A 1 83 ? -8.290 -0.783 14.406 1.00 80.06 83 GLU A CA 1
ATOM 642 C C . GLU A 1 83 ? -7.089 -1.330 13.615 1.00 80.06 83 GLU A C 1
ATOM 644 O O . GLU A 1 83 ? -6.332 -0.578 13.003 1.00 80.06 83 GLU A O 1
ATOM 649 N N . GLU A 1 84 ? -6.932 -2.657 13.569 1.00 81.56 84 GLU A N 1
ATOM 650 C CA . GLU A 1 84 ? -5.845 -3.318 12.836 1.00 81.56 84 GLU A CA 1
ATOM 651 C C . GLU A 1 84 ? -6.024 -3.211 11.317 1.00 81.56 84 GLU A C 1
ATOM 653 O O . GLU A 1 84 ? -5.045 -3.034 10.594 1.00 81.56 84 GLU A O 1
ATOM 658 N N . ILE A 1 85 ? -7.272 -3.250 10.837 1.00 84.50 85 ILE A N 1
ATOM 659 C CA . ILE A 1 85 ? -7.635 -2.948 9.443 1.00 84.50 85 ILE A CA 1
ATOM 660 C C . ILE A 1 85 ? -7.151 -1.542 9.074 1.00 84.50 85 ILE A C 1
ATOM 662 O O . ILE A 1 85 ? -6.524 -1.355 8.033 1.00 84.50 85 ILE A O 1
ATOM 666 N N . ALA A 1 86 ? -7.390 -0.560 9.946 1.00 81.62 86 ALA A N 1
ATOM 667 C CA . ALA A 1 86 ? -7.006 0.820 9.687 1.00 81.62 86 ALA A CA 1
ATOM 668 C C . ALA A 1 86 ? -5.489 1.017 9.607 1.00 81.62 86 ALA A C 1
ATOM 670 O O . ALA A 1 86 ? -4.999 1.730 8.732 1.00 81.62 86 ALA A O 1
ATOM 671 N N . LEU A 1 87 ? -4.759 0.366 10.510 1.00 83.56 87 LEU A N 1
ATOM 672 C CA . LEU A 1 87 ? -3.302 0.403 10.544 1.00 83.56 87 LEU A CA 1
ATOM 673 C C . LEU A 1 87 ? -2.682 -0.291 9.321 1.00 83.56 87 LEU A C 1
ATOM 675 O O . LEU A 1 87 ? -1.664 0.164 8.800 1.00 83.56 87 LEU A O 1
ATOM 679 N N . LEU A 1 88 ? -3.282 -1.396 8.871 1.00 81.88 88 LEU A N 1
ATOM 680 C CA . LEU A 1 88 ? -2.805 -2.144 7.712 1.00 81.88 88 LEU A CA 1
ATOM 681 C C . LEU A 1 88 ? -3.018 -1.368 6.407 1.00 81.88 88 LEU A C 1
ATOM 683 O O . LEU A 1 88 ? -2.119 -1.342 5.575 1.00 81.88 88 LEU A O 1
ATOM 687 N N . GLU A 1 89 ? -4.166 -0.707 6.252 1.00 76.19 89 GLU A N 1
ATOM 688 C CA . GLU A 1 89 ? -4.464 0.151 5.097 1.00 76.19 89 GLU A CA 1
ATOM 689 C C . GLU A 1 89 ? -3.411 1.258 4.940 1.00 76.19 89 GLU A C 1
ATOM 691 O O . GLU A 1 89 ? -2.860 1.432 3.857 1.00 76.19 89 GLU A O 1
ATOM 696 N N . GLN A 1 90 ? -3.038 1.926 6.040 1.00 78.00 90 GLN A N 1
ATOM 697 C CA . GLN A 1 90 ? -1.982 2.945 6.019 1.00 78.00 90 GLN A CA 1
ATOM 698 C C . GLN A 1 90 ? -0.621 2.389 5.579 1.00 78.00 90 GLN A C 1
ATOM 700 O O . GLN A 1 90 ? 0.110 3.063 4.861 1.00 78.00 90 GLN A O 1
ATOM 705 N N . GLN A 1 91 ? -0.278 1.165 5.987 1.00 79.00 91 GLN A N 1
ATOM 706 C CA . GLN A 1 91 ? 0.980 0.533 5.578 1.00 79.00 91 GLN A CA 1
ATOM 707 C C . GLN A 1 91 ? 0.962 0.104 4.106 1.00 79.00 91 GLN A C 1
ATOM 709 O O . GLN A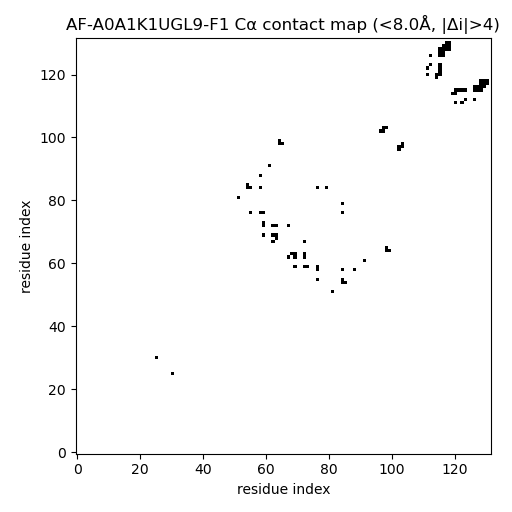 1 91 ? 1.986 0.196 3.434 1.00 79.00 91 GLN A O 1
ATOM 714 N N . LEU A 1 92 ? -0.183 -0.367 3.602 1.00 72.31 92 LEU A N 1
ATOM 715 C CA . LEU A 1 92 ? -0.346 -0.753 2.198 1.00 72.31 92 LEU A CA 1
ATOM 716 C C . LEU A 1 92 ? -0.311 0.456 1.258 1.00 72.31 92 LEU A C 1
ATOM 718 O O . LEU A 1 92 ? 0.272 0.349 0.181 1.00 72.31 92 LEU A O 1
ATOM 722 N N . ASP A 1 93 ? -0.846 1.601 1.682 1.00 67.81 93 ASP A N 1
ATOM 723 C CA . ASP A 1 93 ? -0.733 2.866 0.945 1.00 67.81 93 ASP A CA 1
ATOM 724 C C . ASP A 1 93 ? 0.719 3.381 0.869 1.00 67.81 93 ASP A C 1
ATOM 726 O O . ASP A 1 93 ? 1.104 4.011 -0.118 1.00 67.81 93 ASP A O 1
ATOM 730 N N . GLU A 1 94 ? 1.554 3.093 1.875 1.00 67.00 94 GLU A N 1
ATOM 731 C CA . GLU A 1 94 ? 2.980 3.456 1.867 1.00 67.00 94 GLU A CA 1
ATOM 732 C C . GLU A 1 94 ? 3.842 2.556 0.964 1.00 67.00 94 GLU A C 1
ATOM 734 O O . GLU A 1 94 ? 4.968 2.927 0.622 1.00 67.00 94 GLU A O 1
ATOM 739 N N . LEU A 1 95 ? 3.340 1.390 0.544 1.00 62.19 95 LEU A N 1
ATOM 740 C CA . LEU A 1 95 ? 4.049 0.468 -0.344 1.00 62.19 95 LEU A CA 1
ATOM 741 C C . LEU A 1 95 ? 3.768 0.853 -1.812 1.00 62.19 95 LEU A C 1
ATOM 743 O O . LEU A 1 95 ? 2.672 0.609 -2.318 1.00 62.19 95 LEU A O 1
ATOM 747 N N . PRO A 1 96 ? 4.736 1.449 -2.542 1.00 57.28 96 PRO A N 1
ATOM 748 C CA . PRO A 1 96 ? 4.481 2.019 -3.857 1.00 57.28 96 PRO A CA 1
ATOM 749 C C . PRO A 1 96 ? 4.084 0.939 -4.869 1.00 57.28 96 PRO A C 1
ATOM 751 O O . PRO A 1 96 ? 4.827 0.005 -5.178 1.00 57.28 96 PRO A O 1
ATOM 754 N N . ALA A 1 97 ? 2.881 1.129 -5.401 1.00 62.47 97 ALA A N 1
ATOM 755 C CA . ALA A 1 97 ? 2.197 0.339 -6.406 1.00 62.47 97 ALA A CA 1
ATOM 756 C C . ALA A 1 97 ? 3.014 0.162 -7.703 1.00 62.47 97 ALA A C 1
ATOM 758 O O . ALA A 1 97 ? 2.962 0.980 -8.619 1.00 62.47 97 ALA A O 1
ATOM 759 N N . GLY A 1 98 ? 3.730 -0.957 -7.805 1.00 59.09 98 GLY A N 1
ATOM 760 C CA . GLY A 1 98 ? 4.323 -1.452 -9.055 1.00 59.09 98 GLY A CA 1
ATOM 761 C C . GLY A 1 98 ? 3.501 -2.547 -9.752 1.00 59.09 98 GLY A C 1
ATOM 762 O O . GLY A 1 98 ? 3.835 -2.940 -10.865 1.00 59.09 98 GLY A O 1
ATOM 763 N N . SER A 1 99 ? 2.432 -3.051 -9.120 1.00 65.56 99 SER A N 1
ATOM 764 C CA . SER A 1 99 ? 1.679 -4.242 -9.558 1.00 65.56 99 SER A CA 1
ATOM 765 C C . SER A 1 99 ? 0.418 -3.954 -10.385 1.00 65.56 99 SER A C 1
ATOM 767 O O . SER A 1 99 ? -0.29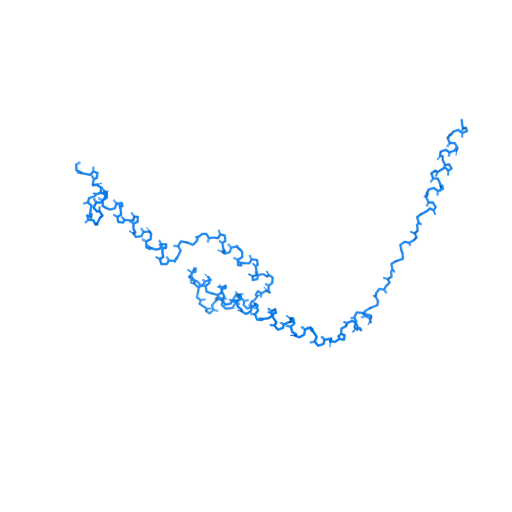2 -4.878 -10.776 1.00 65.56 99 SER A O 1
ATOM 769 N N . GLY A 1 100 ? 0.107 -2.685 -10.660 1.00 73.38 100 GLY A N 1
ATOM 770 C CA . GLY A 1 100 ? -1.052 -2.311 -11.474 1.00 73.38 100 GLY A CA 1
ATOM 771 C C . GLY A 1 100 ? -0.792 -2.419 -12.978 1.00 73.38 100 GLY A C 1
ATOM 772 O O . GLY A 1 100 ? 0.355 -2.441 -13.422 1.00 73.38 100 GLY A O 1
ATOM 773 N N . LEU A 1 101 ? -1.860 -2.381 -13.784 1.00 82.25 101 LEU A N 1
ATOM 774 C CA . LEU A 1 101 ? -1.765 -2.316 -15.252 1.00 82.25 101 LEU A CA 1
ATOM 775 C C . LEU A 1 101 ? -0.842 -1.181 -15.718 1.00 82.25 101 LEU A C 1
ATOM 777 O O . LEU A 1 101 ? -0.067 -1.359 -16.651 1.00 82.25 101 LEU A O 1
ATOM 781 N N . LEU A 1 102 ? -0.889 -0.035 -15.033 1.00 85.12 102 LEU A N 1
ATOM 782 C CA . LEU A 1 102 ? -0.013 1.098 -15.313 1.00 85.12 102 LEU A CA 1
ATOM 783 C C . LEU A 1 102 ? 1.458 0.782 -15.004 1.00 85.12 102 LEU A C 1
ATOM 785 O O . LEU A 1 102 ? 2.323 1.144 -15.792 1.00 85.12 102 LEU A O 1
ATOM 789 N N . GLY A 1 103 ? 1.741 0.068 -13.909 1.00 84.50 103 GLY A N 1
ATOM 790 C CA . GLY A 1 103 ? 3.094 -0.370 -13.549 1.00 84.50 103 GLY A CA 1
ATOM 791 C C . GLY A 1 103 ? 3.652 -1.393 -14.538 1.00 84.50 103 GLY A C 1
ATOM 792 O O . GLY A 1 103 ? 4.762 -1.227 -15.039 1.00 84.50 103 GLY A O 1
ATOM 793 N N . ALA A 1 104 ? 2.848 -2.394 -14.907 1.00 87.50 104 ALA A N 1
ATOM 794 C CA . ALA A 1 104 ? 3.206 -3.366 -15.937 1.00 87.50 104 ALA A CA 1
ATOM 795 C C . ALA A 1 104 ? 3.446 -2.696 -17.303 1.00 87.50 104 ALA A C 1
ATOM 797 O O . ALA A 1 104 ? 4.440 -2.992 -17.965 1.00 87.50 104 ALA A O 1
ATOM 798 N N . ALA A 1 105 ? 2.587 -1.750 -17.702 1.00 90.88 105 ALA A N 1
ATOM 799 C CA . ALA A 1 105 ? 2.765 -0.977 -18.929 1.00 90.88 105 ALA A CA 1
ATOM 800 C C . ALA A 1 105 ? 4.058 -0.146 -18.903 1.00 90.88 105 ALA A C 1
ATOM 802 O O . ALA A 1 105 ? 4.761 -0.092 -19.908 1.00 90.88 105 ALA A O 1
ATOM 803 N N . LEU A 1 106 ? 4.411 0.444 -17.755 1.00 91.31 106 LEU A N 1
ATOM 804 C CA . LEU A 1 106 ? 5.653 1.201 -17.581 1.00 91.31 106 LEU A CA 1
ATOM 805 C C . LEU A 1 106 ? 6.890 0.293 -17.686 1.00 91.31 106 LEU A C 1
ATOM 807 O O . LEU A 1 106 ? 7.854 0.646 -18.358 1.00 91.31 106 LEU A O 1
ATOM 811 N N . ILE A 1 107 ? 6.853 -0.904 -17.090 1.00 91.81 107 ILE A N 1
ATOM 812 C CA . ILE A 1 107 ? 7.944 -1.888 -17.199 1.00 91.81 107 ILE A CA 1
ATOM 813 C C . ILE A 1 107 ? 8.145 -2.317 -18.656 1.00 91.81 107 ILE A C 1
ATOM 815 O O . ILE A 1 107 ? 9.270 -2.293 -19.156 1.00 91.81 107 ILE A O 1
ATOM 819 N N . VAL A 1 108 ? 7.061 -2.678 -19.350 1.00 93.62 108 VAL A N 1
ATOM 820 C CA . VAL A 1 108 ? 7.115 -3.056 -20.771 1.00 93.62 108 VAL A CA 1
ATOM 821 C C . VAL A 1 108 ? 7.613 -1.887 -21.625 1.00 93.62 108 VAL A C 1
ATOM 823 O O . VAL A 1 108 ? 8.441 -2.088 -22.510 1.00 93.62 108 VAL A O 1
ATOM 826 N N . PHE A 1 109 ? 7.174 -0.662 -21.327 1.00 93.69 109 PHE A N 1
ATOM 827 C CA . PHE A 1 109 ? 7.658 0.549 -21.986 1.00 93.69 109 PHE A CA 1
ATOM 828 C C . PHE A 1 109 ? 9.174 0.726 -21.818 1.00 93.69 109 PHE A C 1
ATOM 830 O O . PHE A 1 109 ? 9.871 0.905 -22.813 1.00 93.69 109 PHE A O 1
ATOM 837 N N . VAL A 1 110 ? 9.709 0.606 -20.595 1.00 94.19 110 VAL A N 1
ATOM 838 C CA . VAL A 1 110 ? 11.159 0.715 -20.340 1.00 94.19 110 VAL A CA 1
ATOM 839 C C . VAL A 1 110 ? 11.938 -0.384 -21.066 1.00 94.19 110 VAL A C 1
ATOM 841 O O . VAL A 1 110 ? 12.971 -0.096 -21.667 1.00 94.19 110 VAL A O 1
ATOM 844 N N . LEU A 1 111 ? 11.442 -1.626 -21.064 1.00 95.00 111 LEU A N 1
ATOM 845 C CA . LEU A 1 111 ? 12.070 -2.729 -21.799 1.00 95.00 111 LEU A CA 1
ATOM 846 C C . LEU A 1 111 ? 12.148 -2.449 -23.302 1.00 95.00 111 LEU A C 1
ATOM 848 O O . LEU A 1 111 ? 13.203 -2.662 -23.902 1.00 95.00 111 LEU A O 1
ATOM 852 N N . PHE A 1 112 ? 11.068 -1.948 -23.906 1.00 95.12 112 PHE A N 1
ATOM 853 C CA . PHE A 1 112 ? 11.081 -1.584 -25.321 1.00 95.12 112 PHE A CA 1
ATOM 854 C C . PHE A 1 112 ? 12.012 -0.411 -25.604 1.00 95.12 112 PHE A C 1
ATOM 856 O O . PHE A 1 112 ? 12.773 -0.496 -26.555 1.00 95.12 112 PHE A O 1
ATOM 863 N N . VAL A 1 113 ? 12.041 0.624 -24.761 1.00 94.56 113 VAL A N 1
ATOM 864 C CA . VAL A 1 113 ? 12.986 1.742 -24.927 1.00 94.56 113 VAL A CA 1
ATOM 865 C C . VAL A 1 113 ? 14.437 1.253 -24.903 1.00 94.56 113 VAL A C 1
ATOM 867 O O . VAL A 1 113 ? 15.227 1.654 -25.752 1.00 94.56 113 VAL A O 1
ATOM 870 N N . ILE A 1 114 ? 14.796 0.359 -23.977 1.00 94.38 114 ILE A N 1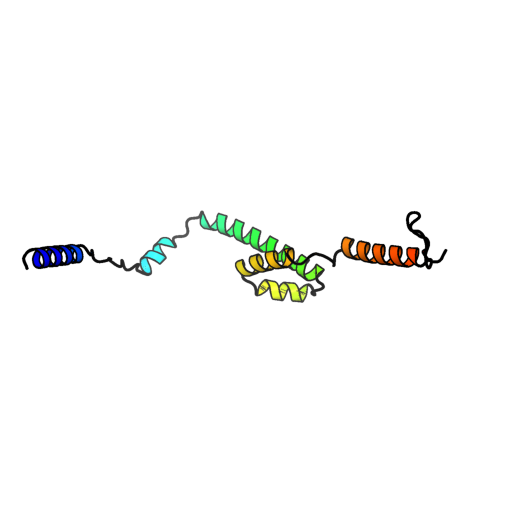
ATOM 871 C CA . ILE A 1 114 ? 16.149 -0.214 -23.920 1.00 94.38 114 ILE A CA 1
ATOM 872 C C . ILE A 1 114 ? 16.435 -1.032 -25.186 1.00 94.38 114 ILE A C 1
ATOM 874 O O . ILE A 1 114 ? 17.474 -0.857 -25.813 1.00 94.38 114 ILE A O 1
ATOM 878 N N . THR A 1 115 ? 15.511 -1.903 -25.587 1.00 93.88 115 THR A N 1
ATOM 879 C CA . THR A 1 115 ? 15.675 -2.771 -26.767 1.00 93.88 115 THR A CA 1
ATOM 880 C C . THR A 1 115 ? 15.787 -1.962 -28.068 1.00 93.88 115 THR A C 1
ATOM 882 O O . THR A 1 115 ? 16.535 -2.346 -28.968 1.00 93.88 115 THR A O 1
ATOM 885 N N . ASP A 1 116 ? 15.110 -0.815 -28.131 1.00 93.00 116 ASP A N 1
ATOM 886 C CA . ASP A 1 116 ? 15.167 0.159 -29.222 1.00 93.00 116 ASP A CA 1
ATOM 887 C C . ASP A 1 116 ? 16.516 0.899 -29.253 1.00 93.00 116 ASP A C 1
ATOM 889 O O . ASP A 1 116 ? 17.193 0.936 -30.277 1.00 93.00 116 ASP A O 1
ATOM 893 N N . MET A 1 117 ? 17.029 1.324 -28.089 1.00 91.81 117 MET A N 1
ATOM 894 C CA . MET A 1 117 ? 18.393 1.867 -27.987 1.00 91.81 117 MET A CA 1
ATOM 895 C C . MET A 1 117 ? 19.465 0.866 -28.435 1.00 91.81 117 MET A C 1
ATOM 897 O O . MET A 1 117 ? 20.459 1.273 -29.028 1.00 91.81 117 MET A O 1
ATOM 901 N N . LEU A 1 118 ? 19.292 -0.430 -28.161 1.00 92.19 118 LEU A N 1
ATOM 902 C CA . LEU A 1 118 ? 20.208 -1.479 -28.627 1.00 92.19 118 LEU A CA 1
ATOM 903 C C . LEU A 1 118 ? 20.053 -1.818 -30.125 1.00 92.19 118 LEU A C 1
ATOM 905 O O . LEU A 1 118 ? 20.857 -2.594 -30.641 1.00 92.19 118 LEU A O 1
ATOM 909 N N . GLY A 1 119 ? 19.044 -1.278 -30.816 1.00 85.88 119 GLY A N 1
ATOM 910 C CA . GLY A 1 119 ? 18.778 -1.553 -32.231 1.00 85.88 119 GLY A CA 1
ATOM 911 C C . GLY A 1 119 ? 18.148 -2.925 -32.504 1.00 85.88 119 GLY A C 1
ATOM 912 O O . GLY A 1 119 ? 18.150 -3.393 -33.640 1.00 85.88 119 GLY A O 1
ATOM 913 N N . ALA A 1 120 ? 17.618 -3.600 -31.477 1.00 89.62 120 ALA A N 1
ATOM 914 C CA . ALA A 1 120 ? 16.903 -4.869 -31.640 1.00 89.62 120 ALA A CA 1
ATOM 915 C C . ALA A 1 120 ? 15.424 -4.668 -32.026 1.00 89.62 120 ALA A C 1
ATOM 917 O O . ALA A 1 120 ? 14.796 -5.577 -32.572 1.00 89.62 120 ALA A O 1
ATOM 918 N N . THR A 1 121 ? 14.876 -3.480 -31.770 1.00 90.19 121 THR A N 1
ATOM 919 C CA . THR A 1 121 ? 13.542 -3.033 -32.199 1.00 90.19 121 THR A CA 1
ATOM 920 C C . THR A 1 121 ? 13.611 -1.584 -32.686 1.00 90.19 121 THR A C 1
ATOM 922 O O . THR A 1 121 ? 14.535 -0.885 -32.309 1.00 90.19 121 THR A O 1
ATOM 925 N N . ASP A 1 122 ? 12.635 -1.132 -33.476 1.00 89.31 122 ASP A N 1
ATOM 926 C CA . ASP A 1 122 ? 12.446 0.282 -33.856 1.00 89.31 122 ASP A CA 1
ATOM 927 C C . ASP A 1 122 ? 10.948 0.597 -33.736 1.00 89.31 122 ASP A C 1
ATOM 929 O O . ASP A 1 122 ? 10.162 0.390 -34.665 1.00 89.31 122 ASP A O 1
ATOM 933 N N . ILE A 1 123 ? 10.518 0.925 -32.514 1.00 90.69 123 ILE A N 1
ATOM 934 C CA . ILE A 1 123 ? 9.100 1.155 -32.178 1.00 90.69 123 ILE A CA 1
ATOM 935 C C . ILE A 1 123 ? 8.876 2.621 -31.804 1.00 90.69 123 ILE A C 1
ATOM 937 O O . ILE A 1 123 ? 7.799 3.172 -32.055 1.00 90.69 123 ILE A O 1
ATOM 941 N N . PHE A 1 124 ? 9.879 3.268 -31.213 1.00 91.50 124 PHE A N 1
ATOM 942 C CA . PHE A 1 124 ? 9.803 4.630 -30.726 1.00 91.50 124 PHE A CA 1
ATOM 943 C C . PHE A 1 124 ? 10.686 5.560 -31.571 1.00 91.50 124 PHE A C 1
ATOM 945 O O . PHE A 1 124 ? 11.891 5.622 -31.356 1.00 91.50 124 PHE A O 1
ATOM 952 N N . PRO A 1 125 ? 10.106 6.422 -32.432 1.00 86.75 125 PRO A N 1
ATOM 953 C CA . PRO A 1 125 ? 10.867 7.272 -33.362 1.00 86.75 125 PRO A CA 1
ATOM 954 C C . PRO A 1 125 ? 11.715 8.363 -32.682 1.00 86.75 125 PRO A C 1
ATOM 956 O O . PRO A 1 125 ? 12.430 9.115 -33.344 1.00 86.75 125 PRO A O 1
ATOM 959 N N . PHE A 1 126 ? 11.593 8.508 -31.361 1.00 92.06 126 PHE A N 1
ATOM 960 C CA . PHE A 1 126 ? 12.402 9.413 -30.548 1.00 92.06 126 PHE A CA 1
ATOM 961 C C . PHE A 1 126 ? 13.625 8.727 -29.918 1.00 92.06 126 PHE A C 1
ATOM 963 O O . PHE A 1 126 ? 14.491 9.425 -29.387 1.00 92.06 126 PHE A O 1
ATOM 970 N N . VAL A 1 127 ? 13.704 7.394 -29.956 1.00 89.06 127 VAL A N 1
ATOM 971 C CA . VAL A 1 127 ? 14.857 6.620 -29.489 1.00 89.06 127 VAL A CA 1
ATOM 972 C C . VAL A 1 127 ? 15.826 6.457 -30.660 1.00 89.06 127 VAL A C 1
ATOM 974 O O . VAL A 1 127 ? 15.415 6.234 -31.791 1.00 89.06 127 VAL A O 1
ATOM 977 N N . ARG A 1 128 ? 17.125 6.655 -30.412 1.00 87.62 128 ARG A N 1
ATOM 978 C CA . ARG A 1 128 ? 18.175 6.422 -31.413 1.00 87.62 128 ARG A CA 1
ATOM 979 C C . ARG A 1 128 ? 18.980 5.202 -30.999 1.00 87.62 128 ARG A C 1
ATOM 981 O O . ARG A 1 128 ? 19.369 5.111 -29.831 1.00 87.62 128 ARG A O 1
ATOM 988 N N . SER A 1 129 ? 19.251 4.322 -31.956 1.00 84.69 129 SER A N 1
ATOM 989 C CA . SER A 1 129 ? 20.160 3.196 -31.767 1.00 84.69 129 SER A CA 1
ATOM 990 C C . SER A 1 129 ? 21.560 3.701 -31.412 1.00 84.69 129 SER A C 1
ATOM 992 O O . SER A 1 129 ? 22.052 4.668 -31.993 1.00 84.69 129 SER A O 1
ATOM 994 N N . ILE A 1 130 ? 22.201 3.053 -30.439 1.00 85.75 130 ILE A N 1
ATOM 995 C CA . ILE A 1 130 ? 23.600 3.322 -30.073 1.00 85.75 130 ILE A CA 1
ATOM 996 C C . ILE A 1 130 ? 24.594 2.575 -30.966 1.00 85.75 130 ILE A C 1
ATOM 998 O O . ILE A 1 130 ? 25.793 2.823 -30.876 1.00 85.75 130 ILE A O 1
ATOM 1002 N N . ASN A 1 131 ? 24.107 1.610 -31.749 1.00 75.69 131 ASN A N 1
ATOM 1003 C CA . ASN A 1 131 ? 24.930 0.735 -32.578 1.00 75.69 131 ASN A CA 1
ATOM 1004 C C . ASN A 1 131 ? 25.003 1.207 -34.046 1.00 75.69 131 ASN A C 1
ATOM 1006 O O . ASN A 1 131 ? 25.460 0.447 -34.898 1.00 75.69 131 ASN A O 1
ATOM 1010 N N . ASP A 1 132 ? 24.548 2.434 -34.317 1.00 62.41 132 ASP A N 1
ATOM 1011 C CA . ASP A 1 132 ? 24.694 3.136 -35.602 1.00 62.41 132 ASP A CA 1
ATOM 1012 C C . ASP A 1 132 ? 25.970 3.993 -35.657 1.00 62.41 132 ASP A C 1
ATOM 1014 O O . ASP A 1 132 ? 26.296 4.663 -34.646 1.00 62.41 132 ASP A O 1
#

Secondary structure (DSSP, 8-state):
-HHHHHHHHHHHHHGGG----------HHHHHHTTS--TTHHHHHHHHHHHHHHHHHHHHHHHHHTT--HHHHHHHHHTS-HHHHHHHHHHHHHS---SSHHHHHHHHHHHHHHHHHTTS----TT---S--

Radius of gyration: 33.85 Å; Cα contacts (8 Å, |Δi|>4): 53; chains: 1; bounding box: 56×49×101 Å

Mean predicted aligned error: 19.13 Å

Solvent-accessible surface area (backbone atoms only — not comparable to full-atom values): 7979 Å² total; per-residue (Å²): 112,74,67,63,54,51,53,52,53,54,55,59,57,59,65,71,69,70,73,82,83,78,80,77,79,83,51,72,65,60,57,56,63,70,59,62,81,56,82,64,56,61,59,52,52,51,54,51,52,53,54,50,53,55,50,54,52,52,50,40,52,52,41,37,62,73,69,42,56,67,72,60,38,49,57,53,54,74,73,48,53,80,68,54,50,54,56,47,52,58,55,56,71,69,50,80,81,58,71,44,74,68,33,52,50,48,52,53,50,52,51,49,53,51,38,21,29,66,58,80,45,91,84,54,94,86,58,63,47,72,83,113

Sequence (132 aa):
MKFFFKTLAFVLISLLMLSPLQATMISNQQLLEQQQPSNKQSALTASTTASLTERQQTLQQQLVSLGVAPQLAEERISRLTPEEIALLEQQLDELPAGSGLLGAALIVFVLFVITDMLGATDIFPFVRSIND

Foldseek 3Di:
DVVVVVVVVVVVVVVVPDDDPPPDDDDVVVVVVVPPDDPVVVVVVVVVVVVLVVLLVVQLVLVVLVVDDSVVSNVVSVPDDSVRSVVVVVVSVVPDDCSDPVNVVVVVVVVVLVCVLCVVDPDDVVRDHPVD

pLDDT: mean 74.76, std 14.12, range [47.12, 95.12]